Protein AF-A0A8J3RQQ9-F1 (afdb_monomer)

Mean predicted aligned error: 6.36 Å

Structure (mmCIF, N/CA/C/O backbone):
data_AF-A0A8J3RQQ9-F1
#
_entry.id   AF-A0A8J3RQQ9-F1
#
loop_
_atom_site.group_PDB
_atom_site.id
_atom_site.type_symbol
_atom_site.label_atom_id
_atom_site.label_alt_id
_atom_site.label_comp_id
_atom_site.label_asym_id
_atom_site.label_entity_id
_atom_site.label_seq_id
_atom_site.pdbx_PDB_ins_code
_atom_site.Cartn_x
_atom_site.Cartn_y
_atom_site.Cartn_z
_atom_site.occupancy
_atom_site.B_iso_or_equiv
_atom_site.auth_seq_id
_atom_site.auth_comp_id
_atom_site.auth_asym_id
_atom_site.auth_atom_id
_atom_site.pdbx_PDB_model_num
ATOM 1 N N . MET A 1 1 ? 5.087 -10.900 -10.404 1.00 74.25 1 MET A N 1
ATOM 2 C CA . MET A 1 1 ? 5.087 -10.108 -9.152 1.00 74.25 1 MET A CA 1
ATOM 3 C C . MET A 1 1 ? 3.954 -9.083 -9.133 1.00 74.25 1 MET A C 1
ATOM 5 O O . MET A 1 1 ? 3.044 -9.236 -8.331 1.00 74.25 1 MET A O 1
ATOM 9 N N . PHE A 1 2 ? 3.943 -8.102 -10.042 1.00 76.69 2 PHE A N 1
ATOM 10 C CA . PHE A 1 2 ? 2.879 -7.090 -10.104 1.00 76.69 2 PHE A CA 1
ATOM 11 C C . PHE A 1 2 ? 1.495 -7.638 -10.460 1.00 76.69 2 PHE A C 1
ATOM 13 O O . PHE A 1 2 ? 0.513 -7.121 -9.950 1.00 76.69 2 PHE A O 1
ATOM 20 N N . VAL A 1 3 ? 1.403 -8.735 -11.224 1.00 80.88 3 VAL A N 1
ATOM 21 C CA . VAL A 1 3 ? 0.122 -9.438 -11.434 1.00 80.88 3 VAL A CA 1
ATOM 22 C C . VAL A 1 3 ? -0.468 -9.930 -10.111 1.00 80.88 3 VAL A C 1
ATOM 24 O O . VAL A 1 3 ? -1.629 -9.671 -9.822 1.00 80.88 3 VAL A O 1
ATOM 27 N N . ALA A 1 4 ? 0.347 -10.573 -9.270 1.00 82.19 4 ALA A N 1
ATOM 28 C CA . ALA A 1 4 ? -0.087 -11.034 -7.953 1.00 82.19 4 ALA A CA 1
ATOM 29 C C . ALA A 1 4 ? -0.464 -9.854 -7.043 1.00 82.19 4 ALA A C 1
ATOM 31 O O . ALA A 1 4 ? -1.495 -9.910 -6.382 1.00 82.19 4 ALA A O 1
ATOM 32 N N . ALA A 1 5 ? 0.319 -8.768 -7.063 1.00 82.69 5 ALA A N 1
ATOM 33 C CA . ALA A 1 5 ? -0.012 -7.539 -6.340 1.00 82.69 5 ALA A CA 1
ATOM 34 C C . ALA A 1 5 ? -1.340 -6.941 -6.820 1.00 82.69 5 ALA A C 1
ATOM 36 O O . ALA A 1 5 ? -2.174 -6.566 -6.003 1.00 82.69 5 ALA A O 1
ATOM 37 N N . GLY A 1 6 ? -1.557 -6.879 -8.132 1.00 83.62 6 GLY A N 1
ATOM 38 C CA . GLY A 1 6 ? -2.765 -6.337 -8.737 1.00 83.62 6 GLY A CA 1
ATOM 39 C C . GLY A 1 6 ? -4.002 -7.145 -8.377 1.00 83.62 6 GLY A C 1
ATOM 40 O O . GLY A 1 6 ? -4.944 -6.599 -7.810 1.00 83.62 6 GLY A O 1
ATOM 41 N N . VAL A 1 7 ? -3.963 -8.460 -8.607 1.00 87.94 7 VAL A N 1
ATOM 42 C CA . VAL A 1 7 ? -5.057 -9.379 -8.256 1.00 87.94 7 VAL A CA 1
ATOM 43 C C . VAL A 1 7 ? -5.354 -9.334 -6.758 1.00 87.94 7 VAL A C 1
ATOM 45 O O . VAL A 1 7 ? -6.518 -9.261 -6.374 1.00 87.94 7 VAL A O 1
ATOM 48 N N . TYR A 1 8 ? -4.320 -9.311 -5.911 1.00 87.69 8 TYR A N 1
ATOM 49 C CA . TYR A 1 8 ? -4.492 -9.208 -4.465 1.00 87.69 8 TYR A CA 1
ATOM 50 C C . TYR A 1 8 ? -5.170 -7.896 -4.053 1.00 87.69 8 TYR A C 1
ATOM 52 O O . TYR A 1 8 ? -6.132 -7.925 -3.292 1.00 87.69 8 TYR A O 1
ATOM 60 N N . ASN A 1 9 ? -4.711 -6.748 -4.568 1.00 86.19 9 ASN A N 1
ATOM 61 C CA . ASN A 1 9 ? -5.296 -5.449 -4.224 1.00 86.19 9 ASN A CA 1
ATOM 62 C C . ASN A 1 9 ? -6.734 -5.320 -4.744 1.00 86.19 9 ASN A C 1
ATOM 64 O O . ASN A 1 9 ? -7.575 -4.785 -4.030 1.00 86.19 9 ASN A O 1
ATOM 68 N N . ILE A 1 10 ? -7.041 -5.861 -5.929 1.00 88.81 10 ILE A N 1
ATOM 69 C CA . ILE A 1 10 ? -8.412 -5.913 -6.458 1.00 88.81 10 ILE A CA 1
ATOM 70 C C . ILE A 1 10 ? -9.293 -6.774 -5.553 1.00 88.81 10 ILE A C 1
ATOM 72 O O . ILE A 1 10 ? -10.318 -6.295 -5.083 1.00 88.81 10 ILE A O 1
ATOM 76 N N . ALA A 1 11 ? -8.882 -8.009 -5.253 1.00 90.12 11 ALA A N 1
ATOM 77 C CA . ALA A 1 11 ? -9.659 -8.911 -4.406 1.00 90.12 11 ALA A CA 1
ATOM 78 C C . ALA A 1 11 ? -9.884 -8.325 -3.005 1.00 90.12 11 ALA A C 1
ATOM 80 O O . ALA A 1 11 ? -11.004 -8.335 -2.496 1.00 90.12 11 ALA A O 1
ATOM 81 N N . TRP A 1 12 ? -8.834 -7.762 -2.404 1.00 88.38 12 TRP A N 1
ATOM 82 C CA . TRP A 1 12 ? -8.907 -7.128 -1.092 1.00 88.38 12 TRP A CA 1
ATOM 83 C C . TRP A 1 12 ? -9.793 -5.878 -1.115 1.00 88.38 12 TRP A C 1
ATOM 85 O O . TRP A 1 12 ? -10.637 -5.707 -0.239 1.00 88.38 12 TRP A O 1
ATOM 95 N N . GLY A 1 13 ? -9.651 -5.031 -2.137 1.00 87.94 13 GLY A N 1
ATOM 96 C CA . GLY A 1 13 ? -10.463 -3.832 -2.316 1.00 87.94 13 GLY A CA 1
ATOM 97 C C . GLY A 1 13 ? -11.942 -4.148 -2.527 1.00 87.94 13 GLY A C 1
ATOM 98 O O . GLY A 1 13 ? -12.799 -3.532 -1.897 1.00 87.94 13 GLY A O 1
ATOM 99 N N . SER A 1 14 ? -12.248 -5.165 -3.337 1.00 89.94 14 SER A N 1
ATOM 100 C CA . SER A 1 14 ? -13.609 -5.678 -3.521 1.00 89.94 14 SER A CA 1
ATOM 101 C C . SER A 1 14 ? -14.179 -6.251 -2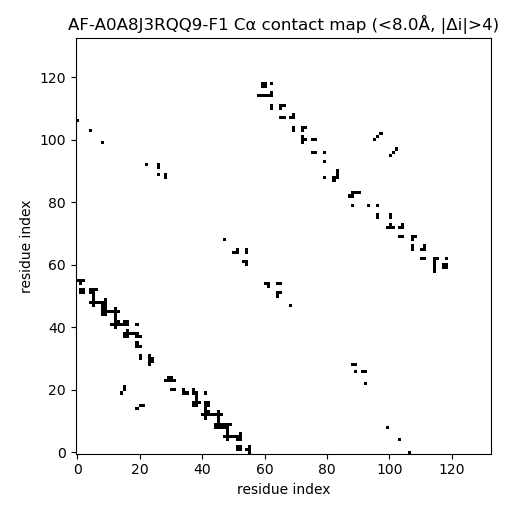.225 1.00 89.94 14 SER A C 1
ATOM 103 O O . SER A 1 14 ? -15.325 -5.965 -1.889 1.00 89.94 14 SER A O 1
ATOM 105 N N . TYR A 1 15 ? -13.388 -7.006 -1.460 1.00 88.88 15 TYR A N 1
ATOM 106 C CA . TYR A 1 15 ? -13.826 -7.548 -0.175 1.00 88.88 15 TYR A CA 1
ATOM 107 C C . TYR A 1 15 ? -14.120 -6.441 0.849 1.00 88.88 15 TYR A C 1
ATOM 109 O O . TYR A 1 15 ? -15.182 -6.436 1.469 1.00 88.88 15 TYR A O 1
ATOM 117 N N . ALA A 1 16 ? -13.232 -5.448 0.964 1.00 86.69 16 ALA A N 1
ATOM 118 C CA . ALA A 1 16 ? -13.433 -4.277 1.816 1.00 86.69 16 ALA A CA 1
ATOM 119 C C . ALA A 1 16 ? -14.624 -3.407 1.370 1.00 86.69 16 ALA A C 1
ATOM 121 O O . ALA A 1 16 ? -15.227 -2.731 2.202 1.00 86.69 16 ALA A O 1
ATOM 122 N N . ALA A 1 17 ? -14.982 -3.431 0.082 1.00 88.50 17 ALA A N 1
ATOM 123 C CA . ALA A 1 17 ? -16.156 -2.736 -0.431 1.00 88.50 17 ALA A CA 1
ATOM 124 C C . ALA A 1 17 ? -17.473 -3.469 -0.117 1.00 88.50 17 ALA A C 1
ATOM 126 O O . ALA A 1 17 ? -18.470 -2.823 0.196 1.00 88.50 17 ALA A O 1
ATOM 127 N N . VAL A 1 18 ? -17.483 -4.805 -0.184 1.00 91.00 18 VAL A N 1
ATOM 128 C CA . VAL A 1 18 ? -18.671 -5.624 0.121 1.00 91.00 18 VAL A CA 1
ATOM 129 C C . VAL A 1 18 ? -18.941 -5.681 1.624 1.00 91.00 18 VAL A C 1
ATOM 131 O O . VAL A 1 18 ? -20.090 -5.580 2.046 1.00 91.00 18 VAL A O 1
ATOM 134 N N . ASP A 1 19 ? -17.895 -5.813 2.438 1.00 90.19 19 ASP A N 1
ATOM 135 C CA . ASP A 1 19 ? -18.017 -5.938 3.889 1.00 90.19 19 ASP A CA 1
ATOM 136 C C . ASP A 1 19 ? -17.101 -4.949 4.622 1.00 90.19 19 ASP A C 1
ATOM 138 O O . ASP A 1 19 ? -16.104 -5.334 5.230 1.00 90.19 19 ASP A O 1
ATOM 142 N N . PRO A 1 20 ? -17.425 -3.647 4.625 1.00 88.88 20 PRO A N 1
ATOM 143 C CA . PRO A 1 20 ? -16.540 -2.628 5.183 1.00 88.88 20 PRO A CA 1
ATOM 144 C C . PRO A 1 20 ? -16.356 -2.697 6.708 1.00 88.88 20 PRO A C 1
ATOM 146 O O . PRO A 1 20 ? -15.528 -1.984 7.270 1.00 88.88 20 PRO A O 1
ATOM 149 N N . GLN A 1 21 ? -17.126 -3.543 7.396 1.00 89.81 21 GLN A N 1
ATOM 150 C CA . GLN A 1 21 ? -17.063 -3.721 8.848 1.00 89.81 21 GLN A CA 1
ATOM 151 C C . GLN A 1 21 ? -16.250 -4.962 9.253 1.00 89.81 21 GLN A C 1
ATOM 153 O O . GLN A 1 21 ? -16.042 -5.178 10.449 1.00 89.81 21 GLN A O 1
ATOM 158 N N . TRP A 1 22 ? -15.789 -5.781 8.296 1.00 88.19 22 TRP A N 1
ATOM 159 C CA . TRP A 1 22 ? -15.133 -7.064 8.577 1.00 88.19 22 TRP A CA 1
ATOM 160 C C . TRP A 1 22 ? -13.949 -6.918 9.536 1.00 88.19 22 TRP A C 1
ATOM 162 O O . TRP A 1 22 ? -13.815 -7.695 10.481 1.00 88.19 22 TRP A O 1
ATOM 172 N N . LEU A 1 23 ? -13.130 -5.883 9.327 1.00 84.94 23 LEU A N 1
ATOM 173 C CA . LEU A 1 23 ? -11.948 -5.611 10.132 1.00 84.94 23 LEU A CA 1
ATOM 174 C C . LEU A 1 23 ? -12.322 -5.308 11.580 1.00 84.94 23 LEU A C 1
ATOM 176 O O . LEU A 1 23 ? -11.692 -5.827 12.494 1.00 84.94 23 LEU A O 1
ATOM 180 N N . PHE A 1 24 ? -13.344 -4.477 11.786 1.00 86.88 24 PHE A N 1
ATOM 181 C CA . PHE A 1 24 ? -13.792 -4.095 13.122 1.00 86.88 24 PHE A CA 1
ATOM 182 C C . PHE A 1 24 ? -14.316 -5.316 13.878 1.00 86.88 24 PHE A C 1
ATOM 184 O O . PHE A 1 24 ? -13.966 -5.505 15.038 1.00 86.88 24 PHE A O 1
ATOM 191 N N . ARG A 1 25 ? -15.051 -6.210 13.200 1.00 88.19 25 ARG A N 1
ATOM 192 C CA . ARG A 1 25 ? -15.505 -7.477 13.796 1.00 88.19 25 ARG A CA 1
ATOM 193 C C . ARG A 1 25 ? -14.344 -8.419 14.109 1.00 88.19 25 ARG A C 1
ATOM 195 O O . ARG A 1 25 ? -14.300 -8.974 15.201 1.00 88.19 25 ARG A O 1
ATOM 202 N N . PHE A 1 26 ? -13.392 -8.565 13.188 1.00 85.75 26 PHE A N 1
ATOM 203 C CA . PHE A 1 26 ? -12.196 -9.387 13.389 1.00 85.75 26 PHE A CA 1
ATOM 204 C C . PHE A 1 26 ? -11.339 -8.880 14.557 1.00 85.75 26 PHE A C 1
ATOM 206 O O . PHE A 1 26 ? -10.848 -9.660 15.367 1.00 85.75 26 PHE A O 1
ATOM 213 N N . ALA A 1 27 ? -11.184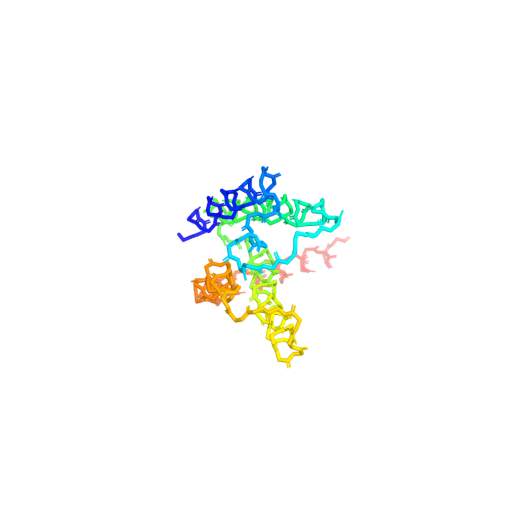 -7.564 14.662 1.00 84.44 27 ALA A N 1
ATOM 214 C CA . ALA A 1 27 ? -10.386 -6.915 15.688 1.00 84.44 27 ALA A CA 1
ATOM 215 C C . ALA A 1 27 ? -11.112 -6.767 17.039 1.00 84.44 27 ALA A C 1
ATOM 217 O O . ALA A 1 27 ? -10.508 -6.264 17.985 1.00 84.44 27 ALA A O 1
ATOM 218 N N . GLY A 1 28 ? -12.385 -7.172 17.139 1.00 83.38 28 GLY A N 1
ATOM 219 C CA . GLY A 1 28 ? -13.206 -6.992 18.341 1.00 83.38 28 GLY A CA 1
ATOM 220 C C . GLY A 1 28 ? -13.502 -5.523 18.672 1.00 83.38 28 GLY A 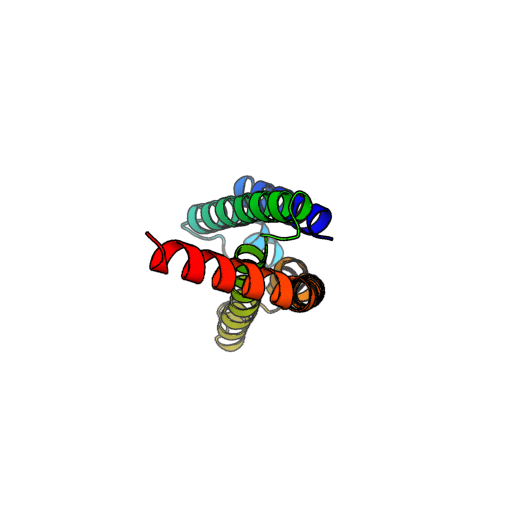C 1
ATOM 221 O O . GLY A 1 28 ? -13.748 -5.185 19.826 1.00 83.38 28 GLY A O 1
ATOM 222 N N . MET A 1 29 ? -13.436 -4.639 17.677 1.00 84.69 29 MET A N 1
ATOM 223 C CA . MET A 1 29 ? -13.703 -3.211 17.824 1.00 84.69 29 MET A CA 1
ATOM 224 C C . MET A 1 29 ? -15.197 -2.916 17.693 1.00 84.69 29 MET A C 1
ATOM 226 O O . MET A 1 29 ? -15.946 -3.647 17.041 1.00 84.69 29 MET A O 1
ATOM 230 N N . THR A 1 30 ? -15.632 -1.795 18.267 1.00 85.50 30 THR A N 1
ATOM 231 C CA . THR A 1 30 ? -16.979 -1.283 18.019 1.00 85.50 30 THR A CA 1
ATOM 232 C C . THR A 1 30 ? -17.157 -0.983 16.524 1.00 85.50 30 THR A C 1
ATOM 234 O O . THR A 1 30 ? -16.266 -0.376 15.914 1.00 85.50 30 THR A O 1
ATOM 237 N N . PRO A 1 31 ? -18.282 -1.402 15.909 1.00 85.69 31 PRO A N 1
ATOM 238 C CA . PRO A 1 31 ? -18.570 -1.082 14.518 1.00 85.69 31 PRO A CA 1
ATOM 239 C C . PRO A 1 31 ? -18.484 0.423 14.276 1.00 85.69 31 PRO A C 1
ATOM 241 O O . PRO A 1 31 ? -18.930 1.221 15.103 1.00 85.69 31 PRO A O 1
ATOM 244 N N . GLN A 1 32 ? -17.915 0.825 13.142 1.00 84.81 32 GLN A N 1
ATOM 245 C CA . GLN A 1 32 ? -17.842 2.245 12.816 1.00 84.81 32 GLN A CA 1
ATOM 246 C C . GLN A 1 32 ? -19.206 2.800 12.433 1.00 84.81 32 GLN A C 1
ATOM 248 O O . GLN A 1 32 ? -19.957 2.157 11.704 1.00 84.81 32 GLN A O 1
ATOM 253 N N . ASN A 1 33 ? -19.473 4.040 12.849 1.00 87.69 33 ASN A N 1
ATOM 254 C CA . ASN A 1 33 ? -20.679 4.775 12.459 1.00 87.69 33 ASN A CA 1
ATOM 255 C C . ASN A 1 33 ? -20.691 5.113 10.956 1.00 87.69 33 ASN A C 1
ATOM 257 O O . ASN A 1 33 ? -21.757 5.264 10.371 1.00 87.69 33 ASN A O 1
ATOM 261 N N . HIS A 1 34 ? -19.508 5.202 10.330 1.00 88.38 34 HIS A N 1
ATOM 262 C CA . HIS A 1 34 ? -19.335 5.565 8.919 1.00 88.38 34 HIS A CA 1
ATOM 263 C C . HIS A 1 34 ? -18.478 4.530 8.161 1.00 88.38 34 HIS A C 1
ATOM 265 O O . HIS A 1 34 ? -17.352 4.832 7.749 1.00 88.38 34 HIS A O 1
ATOM 271 N N . PRO A 1 35 ? -18.969 3.289 7.964 1.00 88.06 35 PRO A N 1
ATOM 272 C CA . PRO A 1 35 ? -18.222 2.244 7.255 1.00 88.06 35 PRO A CA 1
ATOM 273 C C . PRO A 1 35 ? -17.922 2.587 5.790 1.00 88.06 35 PRO A C 1
ATOM 275 O O . PRO A 1 35 ? -17.007 2.022 5.195 1.00 88.06 35 PRO A O 1
ATOM 278 N N . GLN A 1 36 ? -18.650 3.542 5.208 1.00 88.94 36 GLN A N 1
ATOM 279 C CA . GLN A 1 36 ? -18.458 4.010 3.837 1.00 88.94 36 GLN A CA 1
ATOM 280 C C . GLN A 1 36 ? -17.044 4.569 3.614 1.00 88.94 36 GLN A C 1
ATOM 282 O O . GLN A 1 36 ? -16.527 4.491 2.502 1.00 88.94 36 GLN A O 1
ATOM 287 N N . ILE A 1 37 ? -16.386 5.085 4.660 1.00 87.56 37 ILE A N 1
ATOM 288 C CA . ILE A 1 37 ? -14.993 5.551 4.579 1.00 87.56 3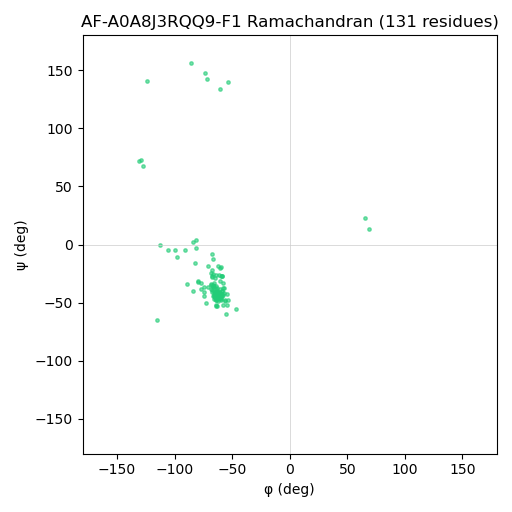7 ILE A CA 1
ATOM 289 C C . ILE A 1 37 ? -14.068 4.371 4.267 1.00 87.56 37 ILE A C 1
ATOM 291 O O . ILE A 1 37 ? -13.255 4.443 3.347 1.00 87.56 37 ILE A O 1
ATOM 295 N N . PHE A 1 38 ? -14.229 3.258 4.986 1.00 87.06 38 PHE A N 1
ATOM 296 C CA . PHE A 1 38 ? -13.439 2.050 4.760 1.00 87.06 38 PHE A CA 1
ATOM 297 C C . PHE A 1 38 ? -13.780 1.395 3.415 1.00 87.06 38 PHE A C 1
ATOM 299 O O . PHE A 1 38 ? -12.878 0.985 2.689 1.00 87.06 38 PHE A O 1
ATOM 306 N N . MET A 1 39 ? -15.060 1.401 3.029 1.00 87.56 39 MET A N 1
ATOM 307 C CA . MET A 1 39 ? -15.511 0.980 1.698 1.00 87.56 39 MET A CA 1
ATOM 308 C C . MET A 1 39 ? -14.812 1.776 0.586 1.00 87.56 39 MET A C 1
ATOM 310 O O . MET A 1 39 ? -14.285 1.203 -0.364 1.00 87.56 39 MET A O 1
ATOM 314 N N . THR A 1 40 ? -14.773 3.104 0.724 1.00 89.25 40 THR A N 1
ATOM 315 C CA . THR A 1 40 ? -14.149 4.010 -0.251 1.00 89.25 40 THR A CA 1
ATOM 316 C C . THR A 1 40 ? -12.649 3.766 -0.347 1.00 89.25 40 THR A C 1
ATOM 318 O O . THR A 1 40 ? -12.119 3.657 -1.451 1.00 89.25 40 THR A O 1
ATOM 321 N N . LEU A 1 41 ? -11.971 3.596 0.791 1.00 87.06 41 LEU A N 1
ATOM 322 C CA . LEU A 1 41 ? -10.559 3.211 0.812 1.00 87.06 41 LEU A CA 1
ATOM 323 C C . LEU A 1 41 ? -10.335 1.861 0.117 1.00 87.06 41 LEU A C 1
ATOM 325 O O . LEU A 1 41 ? -9.415 1.744 -0.689 1.00 87.06 41 LEU A O 1
ATOM 329 N N . GLY A 1 42 ? -11.202 0.874 0.359 1.00 87.31 42 GLY A N 1
ATOM 330 C CA . GLY A 1 42 ? -11.185 -0.418 -0.328 1.00 87.31 42 GLY A CA 1
ATOM 331 C C . GLY A 1 42 ? -11.274 -0.278 -1.848 1.00 87.31 42 GLY A C 1
ATOM 332 O O . GLY A 1 42 ? -10.439 -0.825 -2.565 1.00 87.31 42 GLY A O 1
ATOM 333 N N . MET A 1 43 ? -12.220 0.521 -2.347 1.00 88.38 43 MET A N 1
ATOM 334 C CA . MET A 1 43 ? -12.372 0.779 -3.785 1.00 88.38 43 MET A CA 1
ATOM 335 C C . MET A 1 43 ? -11.130 1.446 -4.391 1.00 88.38 43 MET A C 1
ATOM 337 O O . MET A 1 43 ? -10.640 1.003 -5.430 1.00 88.38 43 MET A O 1
ATOM 341 N N . VAL A 1 44 ? -10.578 2.470 -3.730 1.00 88.88 44 VAL A N 1
ATOM 342 C CA . VAL A 1 44 ? -9.360 3.161 -4.187 1.00 88.88 44 VAL A CA 1
ATOM 343 C C . VAL A 1 44 ? -8.167 2.203 -4.232 1.00 88.88 44 VAL A C 1
ATOM 345 O O . VAL A 1 44 ? -7.453 2.160 -5.232 1.00 88.88 44 VAL A O 1
ATOM 348 N N . LEU A 1 45 ? -7.968 1.392 -3.189 1.00 85.25 45 LEU A N 1
ATOM 349 C CA . LEU A 1 45 ? -6.906 0.380 -3.158 1.00 85.25 45 LEU A CA 1
ATOM 350 C C . LEU A 1 45 ? -7.112 -0.703 -4.229 1.00 85.25 45 LEU A C 1
ATOM 352 O O . LEU A 1 45 ? -6.146 -1.134 -4.858 1.00 85.25 45 LEU A O 1
ATOM 356 N N . GLY A 1 46 ? -8.362 -1.074 -4.513 1.00 87.44 46 GLY A N 1
ATOM 357 C CA . GLY A 1 46 ? -8.709 -1.950 -5.632 1.00 87.44 46 GLY A CA 1
ATOM 358 C C . GLY A 1 46 ? -8.268 -1.384 -6.985 1.00 87.44 46 GLY A C 1
ATOM 359 O O . GLY A 1 46 ? -7.654 -2.097 -7.779 1.00 87.44 46 GLY A O 1
ATOM 360 N N . LEU A 1 47 ? -8.490 -0.087 -7.224 1.00 87.88 47 LEU A N 1
ATOM 361 C CA . LEU A 1 47 ? -8.039 0.598 -8.443 1.00 87.88 47 LEU A CA 1
ATOM 362 C C . LEU A 1 47 ? -6.511 0.673 -8.550 1.00 87.88 47 LEU A C 1
ATOM 364 O O . LEU A 1 47 ? -5.974 0.493 -9.643 1.00 87.88 47 LEU A O 1
ATOM 368 N N . TYR A 1 48 ? -5.790 0.843 -7.437 1.00 84.38 48 TYR A N 1
ATOM 369 C CA . TYR A 1 48 ? -4.327 0.693 -7.439 1.00 84.38 48 TYR A CA 1
ATOM 370 C C . TYR A 1 48 ? -3.895 -0.694 -7.924 1.00 84.38 48 TYR A C 1
ATOM 372 O O . TYR A 1 48 ? -2.883 -0.818 -8.611 1.00 84.38 48 TYR A O 1
ATOM 380 N N . GLY A 1 49 ? -4.687 -1.731 -7.641 1.00 84.38 49 GLY A N 1
ATOM 381 C CA . GLY A 1 49 ? -4.462 -3.062 -8.190 1.00 84.38 49 GLY A CA 1
ATOM 382 C C . GLY A 1 49 ? -4.485 -3.096 -9.722 1.00 84.38 49 GLY A C 1
ATOM 383 O O . GLY A 1 49 ? -3.624 -3.734 -10.324 1.00 84.38 49 GLY A O 1
ATOM 384 N N . VAL A 1 50 ? -5.389 -2.349 -10.362 1.00 85.38 50 VAL A N 1
ATOM 385 C CA . VAL A 1 50 ? -5.436 -2.207 -11.830 1.00 85.38 50 VAL A CA 1
ATOM 386 C C . VAL A 1 50 ? -4.184 -1.504 -12.355 1.00 85.38 50 VAL A C 1
ATOM 388 O O . VAL A 1 50 ? -3.595 -1.959 -13.334 1.00 85.38 50 VAL A O 1
ATOM 391 N N . LEU A 1 51 ? -3.717 -0.457 -11.667 1.00 84.69 51 LEU A N 1
ATOM 392 C CA . LEU A 1 51 ? -2.461 0.214 -12.019 1.00 84.69 51 LEU A CA 1
ATOM 393 C C . LEU A 1 51 ? -1.267 -0.747 -11.935 1.00 84.69 51 LEU A C 1
ATOM 395 O O . LEU A 1 51 ? -0.397 -0.728 -12.798 1.00 84.69 51 LEU A O 1
ATOM 399 N N . TYR A 1 52 ? -1.233 -1.639 -10.943 1.00 83.19 52 TYR A N 1
ATOM 400 C CA . TYR A 1 52 ? -0.186 -2.660 -10.856 1.00 83.19 52 TYR A CA 1
ATOM 401 C C . TYR A 1 52 ? -0.265 -3.682 -11.995 1.00 83.19 52 TYR A C 1
ATOM 403 O O . TYR A 1 52 ? 0.777 -4.126 -12.475 1.00 83.19 52 TYR A O 1
ATOM 411 N N . LEU A 1 53 ? -1.462 -4.036 -12.471 1.00 82.00 53 LEU A N 1
ATOM 412 C CA . LEU A 1 53 ? -1.602 -4.877 -13.665 1.00 82.00 53 LEU A CA 1
ATOM 413 C C . LEU A 1 53 ? -1.058 -4.176 -14.915 1.00 82.00 53 LEU A C 1
ATOM 415 O O . LEU A 1 53 ? -0.353 -4.813 -15.694 1.00 82.00 53 LEU A O 1
ATOM 419 N N . ASP A 1 54 ? -1.302 -2.875 -15.075 1.00 82.00 54 ASP A N 1
ATOM 420 C CA . ASP A 1 54 ? -0.730 -2.093 -16.178 1.00 82.00 54 ASP A CA 1
ATOM 421 C C . ASP A 1 54 ? 0.808 -2.053 -16.115 1.00 82.00 54 ASP A C 1
ATOM 423 O O . ASP A 1 54 ? 1.482 -2.344 -17.104 1.00 82.00 54 ASP A O 1
ATOM 427 N N . VAL A 1 55 ? 1.380 -1.848 -14.923 1.00 80.56 55 VAL A N 1
ATOM 428 C CA . VAL A 1 55 ? 2.834 -1.949 -14.697 1.00 80.56 55 VAL A CA 1
ATOM 429 C C . VAL A 1 55 ? 3.372 -3.333 -15.068 1.00 80.56 55 VAL A C 1
ATOM 431 O O . VAL A 1 55 ? 4.464 -3.445 -15.625 1.00 80.56 55 VAL A O 1
ATOM 434 N N . ALA A 1 56 ? 2.614 -4.399 -14.796 1.00 78.44 56 ALA A N 1
ATOM 435 C CA . ALA A 1 56 ? 3.004 -5.753 -15.177 1.00 78.44 56 ALA A CA 1
ATOM 436 C C . ALA A 1 56 ? 3.038 -5.954 -16.701 1.00 78.44 56 ALA A C 1
ATOM 438 O O . ALA A 1 56 ? 3.869 -6.717 -17.190 1.00 78.44 56 ALA A O 1
ATOM 439 N N . LEU A 1 57 ? 2.151 -5.279 -17.436 1.00 78.19 57 LEU A N 1
ATOM 440 C CA . LEU A 1 57 ? 2.083 -5.326 -18.898 1.00 78.19 57 LEU A CA 1
ATOM 441 C C . LEU A 1 57 ? 3.136 -4.428 -19.556 1.00 78.19 57 LEU A C 1
ATOM 443 O O . LEU A 1 57 ? 3.615 -4.743 -20.645 1.00 78.19 57 LEU A O 1
ATOM 447 N N . ARG A 1 58 ? 3.510 -3.315 -18.911 1.00 78.31 58 ARG A N 1
ATOM 448 C CA . ARG A 1 58 ? 4.480 -2.335 -19.428 1.00 78.31 58 ARG A CA 1
ATOM 449 C C . ARG A 1 58 ? 5.545 -1.982 -18.379 1.00 78.31 58 ARG A C 1
ATOM 451 O O . ARG A 1 58 ? 5.583 -0.850 -17.888 1.00 78.31 58 ARG A O 1
ATOM 458 N N . PRO A 1 59 ? 6.483 -2.902 -18.083 1.00 70.50 59 PRO A N 1
ATOM 459 C CA . PRO A 1 59 ? 7.434 -2.736 -16.983 1.00 70.50 59 PRO A CA 1
ATOM 460 C C . PRO A 1 59 ? 8.361 -1.526 -17.124 1.00 70.50 59 PRO A C 1
ATOM 462 O O . PRO A 1 59 ? 8.815 -1.001 -16.115 1.00 70.50 59 PRO A O 1
ATOM 465 N N . ALA A 1 60 ? 8.638 -1.060 -18.345 1.00 67.62 60 ALA A N 1
ATOM 466 C CA . ALA A 1 60 ? 9.553 0.059 -18.580 1.00 67.62 60 ALA A CA 1
ATOM 467 C C . ALA A 1 60 ? 9.019 1.419 -18.081 1.00 67.62 60 ALA A C 1
ATOM 469 O O . ALA A 1 60 ? 9.815 2.288 -17.744 1.00 67.62 60 ALA A O 1
ATOM 470 N N . HIS A 1 61 ? 7.696 1.595 -17.971 1.00 70.75 61 HIS A N 1
ATOM 471 C CA . HIS A 1 61 ? 7.077 2.901 -17.682 1.00 70.75 61 HIS A CA 1
ATOM 472 C C . HIS A 1 61 ? 6.407 2.974 -16.299 1.00 70.75 61 HIS A C 1
ATOM 474 O O . HIS A 1 61 ? 5.887 4.016 -15.902 1.00 70.75 61 HIS A O 1
ATOM 480 N N . GLY A 1 62 ? 6.438 1.885 -15.530 1.00 81.25 62 GLY A N 1
ATOM 481 C CA . GLY A 1 62 ? 5.718 1.766 -14.262 1.00 81.25 62 GLY A CA 1
ATOM 482 C C . GLY A 1 62 ? 6.389 2.400 -13.044 1.00 81.25 62 GLY A C 1
ATOM 483 O O . GLY A 1 62 ? 5.864 2.271 -11.937 1.00 81.25 62 GLY A O 1
ATOM 484 N N . PHE A 1 63 ? 7.527 3.085 -13.211 1.00 82.69 63 PHE A N 1
ATOM 485 C CA . PHE A 1 63 ? 8.328 3.605 -12.096 1.00 82.69 63 PHE A CA 1
ATOM 486 C C . PHE A 1 63 ? 7.513 4.488 -11.140 1.00 82.69 63 PHE A C 1
ATOM 488 O O . PHE A 1 63 ? 7.497 4.241 -9.936 1.00 82.69 63 PHE A O 1
ATOM 495 N N . LEU A 1 64 ? 6.797 5.494 -11.661 1.00 84.12 64 LEU A N 1
ATOM 496 C CA . LEU A 1 64 ? 6.052 6.436 -10.817 1.00 84.12 64 LEU A CA 1
ATOM 497 C C . LEU A 1 64 ? 4.901 5.744 -10.073 1.00 84.12 64 LEU A C 1
ATOM 499 O O . LEU A 1 64 ? 4.689 6.000 -8.891 1.00 84.12 64 LEU A O 1
ATOM 503 N N . VAL A 1 65 ? 4.203 4.824 -10.742 1.00 85.44 65 VAL A N 1
ATOM 504 C CA . VAL A 1 65 ? 3.125 4.025 -10.142 1.00 85.44 65 VAL A CA 1
ATOM 505 C C . VAL A 1 65 ? 3.666 3.157 -9.007 1.00 85.44 65 VAL A C 1
ATOM 507 O O . VAL A 1 65 ? 3.088 3.128 -7.921 1.00 85.44 65 VAL A O 1
ATOM 510 N N . ALA A 1 66 ? 4.800 2.486 -9.219 1.00 85.69 66 ALA A N 1
ATOM 511 C CA . ALA A 1 66 ? 5.445 1.701 -8.176 1.00 85.69 66 ALA A CA 1
ATOM 512 C C . ALA A 1 66 ? 5.977 2.577 -7.031 1.00 85.69 66 ALA A C 1
ATOM 514 O O . ALA A 1 66 ? 5.894 2.175 -5.874 1.00 85.69 66 ALA A O 1
ATOM 515 N N . ALA A 1 67 ? 6.471 3.785 -7.317 1.00 85.62 67 ALA A N 1
ATOM 516 C CA . ALA A 1 67 ? 6.971 4.707 -6.298 1.00 85.62 67 ALA A CA 1
ATOM 517 C C . ALA A 1 67 ? 5.837 5.177 -5.382 1.00 85.62 67 ALA A C 1
ATOM 519 O O . ALA A 1 67 ? 5.961 5.112 -4.159 1.00 85.62 67 ALA A O 1
ATOM 520 N N . VAL A 1 68 ? 4.706 5.575 -5.970 1.00 87.38 68 VAL A N 1
ATOM 521 C CA . VAL A 1 68 ? 3.494 5.944 -5.226 1.00 87.38 68 VAL A CA 1
ATOM 522 C C . VAL A 1 68 ? 2.954 4.743 -4.447 1.00 87.38 68 VAL A C 1
ATOM 524 O O . VAL A 1 68 ? 2.614 4.881 -3.273 1.00 87.38 68 VAL A O 1
ATOM 527 N N . GLY A 1 69 ? 2.944 3.554 -5.056 1.00 86.44 69 GLY A N 1
ATOM 528 C CA . GLY A 1 69 ? 2.538 2.317 -4.392 1.00 86.44 69 GLY A CA 1
ATOM 529 C C . GLY A 1 69 ? 3.398 1.987 -3.170 1.00 86.44 69 GLY A C 1
ATOM 530 O O . GLY A 1 69 ? 2.858 1.705 -2.103 1.00 86.44 69 GLY A O 1
ATOM 531 N N . LEU A 1 70 ? 4.728 2.079 -3.281 1.00 87.25 70 LEU A N 1
ATOM 532 C CA . LEU A 1 70 ? 5.633 1.856 -2.152 1.00 87.25 70 LEU A CA 1
ATOM 533 C C . LEU A 1 70 ? 5.468 2.931 -1.071 1.00 87.25 70 LEU A C 1
ATOM 535 O O . LEU A 1 70 ? 5.436 2.597 0.110 1.00 87.25 70 LEU A O 1
ATOM 539 N N . ALA A 1 71 ? 5.316 4.201 -1.455 1.00 88.06 71 ALA A N 1
ATOM 540 C CA . ALA A 1 71 ? 5.085 5.289 -0.508 1.00 88.06 71 ALA A CA 1
ATOM 541 C C . ALA A 1 71 ? 3.797 5.069 0.299 1.00 88.06 71 ALA A C 1
ATOM 543 O O . ALA A 1 71 ? 3.826 5.137 1.527 1.00 88.06 71 ALA A O 1
ATOM 544 N N . GLY A 1 72 ? 2.691 4.715 -0.365 1.00 85.00 72 GLY A N 1
ATOM 545 C CA . GLY A 1 72 ? 1.438 4.360 0.307 1.00 85.00 72 GLY A CA 1
ATOM 546 C C . GLY A 1 72 ? 1.623 3.210 1.298 1.00 85.00 72 GLY A C 1
ATOM 547 O O . GLY A 1 72 ? 1.157 3.290 2.434 1.00 85.00 72 GLY A O 1
ATOM 548 N N . LYS A 1 73 ? 2.407 2.199 0.911 1.00 86.31 73 LYS A N 1
ATOM 549 C CA . LYS A 1 73 ? 2.722 1.051 1.765 1.00 86.31 73 LYS A CA 1
ATOM 550 C C . LYS A 1 73 ? 3.647 1.364 2.928 1.00 86.31 73 LYS A C 1
ATOM 552 O O . LYS A 1 73 ? 3.700 0.584 3.865 1.00 86.31 73 LYS A O 1
ATOM 557 N N . ILE A 1 74 ? 4.387 2.465 2.899 1.00 89.31 74 ILE A N 1
ATOM 558 C CA . ILE A 1 74 ? 5.176 2.927 4.049 1.00 89.31 74 ILE A CA 1
ATOM 559 C C . ILE A 1 74 ? 4.299 3.745 4.998 1.00 89.31 74 ILE A C 1
ATOM 561 O O . ILE A 1 74 ? 4.376 3.590 6.217 1.00 89.31 74 ILE A O 1
ATOM 565 N N . LEU A 1 75 ? 3.425 4.584 4.442 1.00 88.06 75 LEU A N 1
ATOM 566 C CA . LEU A 1 75 ? 2.528 5.436 5.217 1.00 88.06 75 LEU A CA 1
ATOM 567 C C . LEU A 1 75 ? 1.457 4.635 5.976 1.00 88.06 75 LEU A C 1
ATOM 569 O O . LEU A 1 75 ? 1.124 5.008 7.100 1.00 88.06 75 LEU A O 1
ATOM 573 N N . GLY A 1 76 ? 0.965 3.523 5.419 1.00 85.94 76 GLY A N 1
ATOM 574 C CA . GLY A 1 76 ? 0.004 2.628 6.083 1.00 85.94 76 GLY A CA 1
ATOM 575 C C . GLY A 1 76 ? 0.487 2.110 7.451 1.00 85.94 76 GLY A C 1
ATOM 576 O O . GLY A 1 76 ? -0.139 2.420 8.470 1.00 85.94 76 GLY A O 1
ATOM 577 N N . PRO A 1 77 ? 1.627 1.396 7.520 1.00 88.62 77 PRO A N 1
ATOM 578 C CA . PRO A 1 77 ? 2.234 0.926 8.764 1.00 88.62 77 PRO A CA 1
ATOM 579 C C . PRO A 1 77 ? 2.556 2.045 9.756 1.00 88.62 77 PRO A C 1
ATOM 581 O O . PRO A 1 77 ? 2.374 1.853 10.955 1.00 88.62 77 PRO A O 1
ATOM 584 N N . LEU A 1 78 ? 2.999 3.216 9.283 1.00 89.81 78 LEU A N 1
ATOM 585 C CA . LEU A 1 78 ? 3.262 4.371 10.150 1.00 89.81 78 LEU A CA 1
ATOM 586 C C . LEU A 1 78 ? 1.977 4.897 10.804 1.00 89.81 78 LEU A C 1
ATOM 588 O O . LEU A 1 78 ? 1.951 5.132 12.014 1.00 89.81 78 LEU A O 1
ATOM 592 N N . GLY A 1 79 ? 0.900 5.040 10.026 1.00 87.06 79 GLY A N 1
ATOM 593 C CA . GLY A 1 79 ? -0.410 5.437 10.541 1.00 87.06 79 GLY A CA 1
ATOM 594 C C . GLY A 1 79 ? -0.980 4.412 11.523 1.00 87.06 79 GLY A C 1
ATOM 595 O O . GLY A 1 79 ? -1.491 4.781 12.580 1.00 87.06 79 GLY A O 1
ATOM 596 N N . TRP A 1 80 ? -0.834 3.120 11.221 1.00 91.00 80 TRP A N 1
ATOM 597 C CA . TRP A 1 80 ? -1.232 2.043 12.126 1.00 91.00 80 TRP A CA 1
ATOM 598 C C . TRP A 1 80 ? -0.428 2.045 13.428 1.00 91.00 80 TRP A C 1
ATOM 600 O O . TRP A 1 80 ? -1.016 1.957 14.505 1.00 91.00 80 TRP A O 1
ATOM 610 N N . LEU A 1 81 ? 0.898 2.200 13.349 1.00 90.88 81 LEU A N 1
ATOM 611 C CA . LEU A 1 81 ? 1.770 2.226 14.521 1.00 90.88 81 LEU A CA 1
ATOM 612 C C . LEU A 1 81 ? 1.350 3.343 15.479 1.00 90.88 81 LEU A C 1
ATOM 614 O O . LEU A 1 81 ? 1.238 3.106 16.677 1.00 90.88 81 LEU A O 1
ATOM 618 N N . TRP A 1 82 ? 1.039 4.526 14.949 1.00 91.19 82 TRP A N 1
ATOM 619 C CA . TRP A 1 82 ? 0.492 5.635 15.730 1.00 91.19 82 TRP A CA 1
ATOM 620 C C . TRP A 1 82 ? -0.848 5.294 16.404 1.00 91.19 82 TRP A C 1
ATOM 622 O O . TRP A 1 82 ? -1.071 5.623 17.569 1.00 91.19 82 TRP A O 1
ATOM 632 N N . LEU A 1 83 ? -1.764 4.619 15.703 1.00 88.00 83 LEU A N 1
ATOM 633 C CA . LEU A 1 83 ? -3.070 4.239 16.258 1.00 88.00 83 LEU A CA 1
ATOM 634 C C . LEU A 1 83 ? -2.965 3.179 17.361 1.00 88.00 83 LEU A C 1
ATOM 636 O O . LEU A 1 83 ? -3.735 3.222 18.322 1.00 88.00 83 LEU A O 1
ATOM 640 N N . VAL A 1 84 ? -2.010 2.257 17.244 1.00 90.31 84 VAL A N 1
ATOM 641 C CA . VAL A 1 84 ? -1.752 1.239 18.269 1.00 90.31 84 VAL A CA 1
ATOM 642 C C . VAL A 1 84 ? -1.050 1.842 19.482 1.00 90.31 84 VAL A C 1
ATOM 644 O O . VAL A 1 84 ? -1.46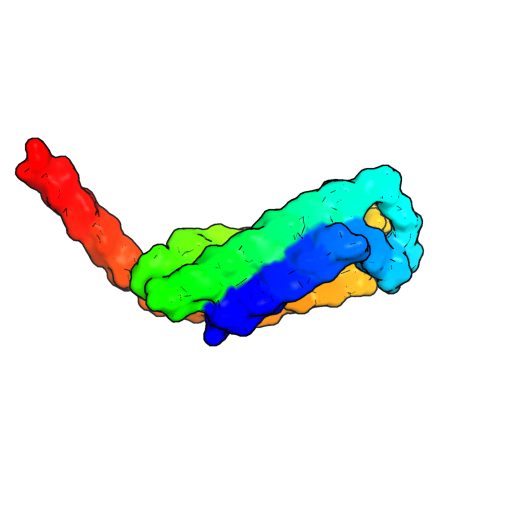9 1.585 20.608 1.00 90.31 84 VAL A O 1
ATOM 647 N N . THR A 1 85 ? -0.037 2.693 19.290 1.00 90.12 85 THR A N 1
ATOM 648 C CA . THR A 1 85 ? 0.671 3.338 20.413 1.00 90.12 85 THR A CA 1
ATOM 649 C C . THR A 1 85 ? -0.203 4.336 21.170 1.00 90.12 85 THR A C 1
ATOM 651 O O . THR A 1 85 ? -0.017 4.519 22.369 1.00 90.12 85 THR A O 1
ATOM 654 N N . THR A 1 86 ? -1.202 4.933 20.513 1.00 90.56 86 THR A N 1
ATOM 655 C CA . THR A 1 86 ? -2.221 5.781 21.160 1.00 90.56 86 THR A CA 1
ATOM 656 C C . THR A 1 86 ? -3.394 4.992 21.756 1.00 90.56 86 THR A C 1
ATOM 658 O O . THR A 1 86 ? -4.333 5.599 22.271 1.00 90.56 86 THR A O 1
ATOM 661 N N . GLY A 1 87 ? -3.373 3.654 21.691 1.00 84.56 87 GLY A N 1
ATOM 662 C CA . GLY A 1 87 ? -4.403 2.781 22.264 1.00 84.56 87 GLY A CA 1
ATOM 663 C C . GLY A 1 87 ? -5.764 2.856 21.566 1.00 84.56 87 GLY A C 1
ATOM 664 O O . GLY A 1 87 ? -6.757 2.375 22.106 1.00 84.56 87 GLY A O 1
ATOM 665 N N . ARG A 1 88 ? -5.839 3.463 20.375 1.00 85.38 88 ARG A N 1
ATOM 666 C CA . ARG A 1 88 ? -7.095 3.598 19.621 1.00 85.38 88 ARG A CA 1
ATOM 667 C C . ARG A 1 88 ? -7.460 2.324 18.877 1.00 85.38 88 ARG A C 1
ATOM 669 O O . ARG A 1 88 ? -8.642 2.073 18.658 1.00 85.38 88 ARG A O 1
ATOM 676 N N . TRP A 1 89 ? -6.456 1.575 18.427 1.00 84.88 89 TRP A N 1
ATOM 677 C CA . TRP A 1 89 ? -6.627 0.336 17.673 1.00 84.88 89 TRP A CA 1
ATOM 678 C C . TRP A 1 89 ? -5.895 -0.817 18.371 1.00 84.88 89 TRP A C 1
ATOM 680 O O . TRP A 1 89 ? -4.781 -0.626 18.861 1.00 84.88 89 TRP A O 1
ATOM 690 N N . PRO A 1 90 ? -6.481 -2.025 18.409 1.00 87.44 90 PRO A N 1
ATOM 691 C CA . PRO A 1 90 ? -5.821 -3.195 18.966 1.00 87.44 90 PRO A CA 1
ATOM 692 C C . PRO A 1 90 ? -4.723 -3.698 18.022 1.00 87.44 90 PRO A C 1
ATOM 694 O O . PRO A 1 90 ? -4.865 -3.653 16.797 1.00 87.44 90 PRO A O 1
ATOM 697 N N . ALA A 1 91 ? -3.648 -4.253 18.587 1.00 86.44 91 ALA A N 1
ATOM 698 C CA . ALA A 1 91 ? -2.512 -4.780 17.823 1.00 86.44 91 ALA A CA 1
ATOM 699 C C . ALA A 1 91 ? -2.890 -5.924 16.856 1.00 86.44 91 ALA A C 1
ATOM 701 O O . ALA A 1 91 ? -2.188 -6.155 15.874 1.00 86.44 91 ALA A O 1
ATOM 702 N N . SER A 1 92 ? -4.026 -6.600 17.075 1.00 84.25 92 SER A N 1
ATOM 703 C CA . SER A 1 92 ? -4.575 -7.626 16.172 1.00 84.25 92 SER A CA 1
ATOM 704 C C . SER A 1 92 ? -4.866 -7.101 14.760 1.00 84.25 92 SER A C 1
ATOM 706 O O . SER A 1 92 ? -4.768 -7.852 13.791 1.00 84.25 92 SER A O 1
ATOM 708 N N . THR A 1 93 ? -5.137 -5.798 14.611 1.00 85.56 93 THR A N 1
ATOM 709 C CA . THR A 1 93 ? -5.304 -5.143 13.300 1.00 85.56 93 THR A CA 1
ATOM 710 C C . THR A 1 93 ? -4.012 -5.106 12.478 1.00 85.56 93 THR A C 1
ATOM 712 O O . THR A 1 93 ? -4.065 -4.871 11.273 1.00 85.56 93 THR A O 1
ATOM 715 N N . GLY A 1 94 ? -2.858 -5.410 13.086 1.00 84.69 94 GLY A N 1
ATOM 716 C CA . GLY A 1 94 ? -1.558 -5.485 12.415 1.00 84.69 94 GLY A CA 1
ATOM 717 C C . GLY A 1 94 ? -1.497 -6.523 11.294 1.00 84.69 94 GLY A C 1
ATOM 718 O O . GLY A 1 94 ? -0.676 -6.394 10.389 1.00 84.69 94 GLY A O 1
ATOM 719 N N . ILE A 1 95 ? -2.410 -7.502 11.274 1.00 84.94 95 ILE A N 1
ATOM 720 C CA . ILE A 1 95 ? -2.517 -8.439 10.150 1.00 84.94 95 ILE A CA 1
ATOM 721 C C . ILE A 1 95 ? -2.826 -7.729 8.827 1.00 84.94 95 ILE A C 1
ATOM 723 O O . ILE A 1 95 ? -2.343 -8.155 7.777 1.00 84.94 95 ILE A O 1
ATOM 727 N N . LEU A 1 96 ? -3.559 -6.610 8.864 1.00 83.31 96 LEU A N 1
ATOM 728 C CA . LEU A 1 96 ? -3.778 -5.788 7.677 1.00 83.31 96 LEU A CA 1
ATOM 729 C C . LEU A 1 96 ? -2.486 -5.174 7.172 1.00 83.31 96 LEU A C 1
ATOM 731 O O . LEU A 1 96 ? -2.209 -5.244 5.985 1.00 83.31 96 LEU A O 1
ATOM 735 N N . VAL A 1 97 ? -1.688 -4.622 8.077 1.00 85.94 97 VAL A N 1
ATOM 736 C CA . VAL A 1 97 ? -0.414 -3.985 7.740 1.00 85.94 97 VAL A CA 1
ATOM 737 C C . VAL A 1 97 ? 0.554 -5.005 7.148 1.00 85.94 97 VAL A C 1
ATOM 739 O O . VAL A 1 97 ? 1.222 -4.756 6.149 1.00 85.94 97 VAL A O 1
ATOM 742 N N . ILE A 1 98 ? 0.601 -6.205 7.722 1.00 85.19 98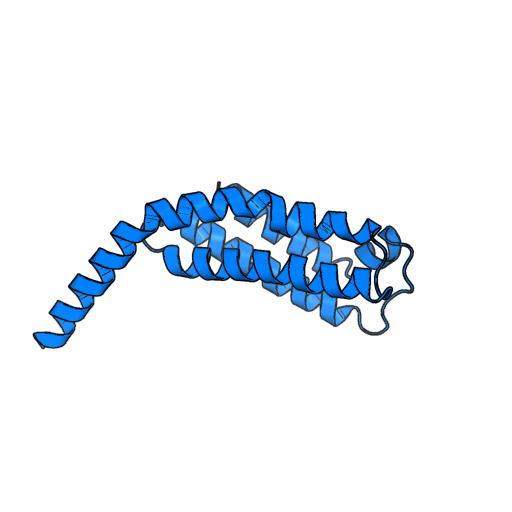 ILE A N 1
ATOM 743 C CA . ILE A 1 98 ? 1.467 -7.270 7.219 1.00 85.19 98 ILE A CA 1
ATOM 744 C C . ILE A 1 98 ? 1.040 -7.680 5.804 1.00 85.19 98 ILE A C 1
ATOM 746 O O . ILE A 1 98 ? 1.861 -7.699 4.887 1.00 85.19 98 ILE A O 1
ATOM 750 N N . THR A 1 99 ? 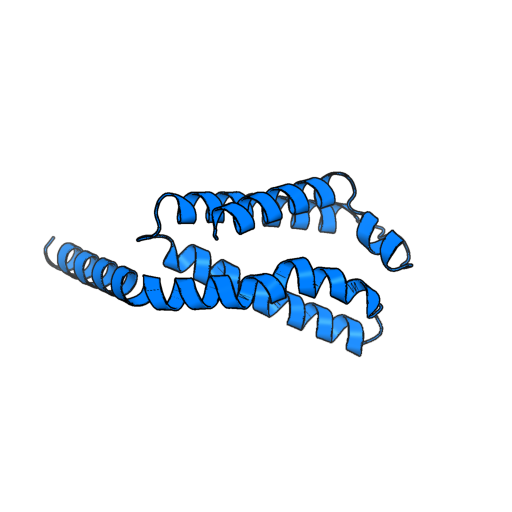-0.245 -7.985 5.620 1.00 84.19 99 THR A N 1
ATOM 751 C CA . THR A 1 99 ? -0.767 -8.556 4.369 1.00 84.19 99 THR A CA 1
ATOM 752 C C . THR A 1 99 ? -0.933 -7.522 3.252 1.00 84.19 99 THR A C 1
ATOM 754 O O . THR A 1 99 ? -0.745 -7.846 2.078 1.00 84.19 99 THR A O 1
ATOM 757 N N . ASN A 1 100 ? -1.266 -6.274 3.588 1.00 82.62 100 ASN A N 1
ATOM 758 C CA . ASN A 1 100 ? -1.465 -5.197 2.623 1.00 82.62 100 ASN A CA 1
ATOM 759 C C . ASN A 1 100 ? -0.169 -4.443 2.312 1.00 82.62 100 ASN A C 1
ATOM 761 O O . ASN A 1 100 ? 0.032 -4.068 1.158 1.00 82.62 100 ASN A O 1
ATOM 765 N N . ASP A 1 101 ? 0.744 -4.289 3.274 1.00 85.38 101 ASP A N 1
ATOM 766 C CA . ASP A 1 101 ? 1.911 -3.417 3.122 1.00 85.38 101 ASP A CA 1
ATOM 767 C C . ASP A 1 101 ? 3.237 -4.181 3.137 1.00 85.38 101 ASP A C 1
ATOM 769 O O . ASP A 1 101 ? 3.922 -4.234 2.112 1.00 85.38 101 ASP A O 1
ATOM 773 N N . LEU A 1 102 ? 3.593 -4.805 4.266 1.00 83.81 102 LEU A N 1
ATOM 774 C CA . LEU A 1 102 ? 4.954 -5.308 4.510 1.00 83.81 102 LEU A CA 1
ATOM 775 C C . LEU A 1 102 ? 5.391 -6.390 3.517 1.00 83.81 102 LEU A C 1
ATOM 777 O O . LEU A 1 102 ? 6.518 -6.353 3.025 1.00 83.81 102 LEU A O 1
ATOM 781 N N . VAL A 1 103 ? 4.493 -7.319 3.170 1.00 84.88 103 VAL A N 1
ATOM 782 C CA . VAL A 1 103 ? 4.771 -8.383 2.184 1.00 84.88 103 VAL A CA 1
ATOM 783 C C . VAL A 1 103 ? 5.157 -7.805 0.815 1.00 84.88 103 VAL A C 1
ATOM 785 O O . VAL A 1 103 ? 5.912 -8.419 0.061 1.00 84.88 103 VAL A O 1
ATOM 788 N N . TRP A 1 104 ? 4.684 -6.602 0.496 1.00 84.25 104 TRP A N 1
ATOM 789 C CA . TRP A 1 104 ? 4.865 -5.976 -0.809 1.00 84.25 104 TRP A CA 1
ATOM 790 C C . TRP A 1 104 ? 6.021 -4.976 -0.857 1.00 84.25 104 TRP A C 1
ATOM 792 O O . TRP A 1 104 ? 6.424 -4.587 -1.950 1.00 84.25 104 TRP A O 1
ATOM 802 N N . TRP A 1 105 ? 6.608 -4.592 0.279 1.00 85.31 105 TRP A N 1
ATOM 803 C CA . TRP A 1 105 ? 7.734 -3.651 0.314 1.00 85.31 105 TRP A CA 1
ATOM 804 C C . TRP A 1 105 ? 8.931 -4.129 -0.499 1.00 85.31 105 TRP A C 1
ATOM 806 O O . TRP A 1 105 ? 9.433 -3.409 -1.358 1.00 85.31 105 TRP A O 1
ATOM 816 N N . LEU A 1 106 ? 9.370 -5.359 -0.243 1.00 84.12 106 LEU A N 1
ATOM 817 C CA . LEU A 1 106 ? 10.535 -5.947 -0.894 1.00 84.12 106 LEU A CA 1
ATOM 818 C C . LEU A 1 106 ? 10.316 -6.115 -2.412 1.00 84.12 106 LEU A C 1
ATOM 820 O O . LEU A 1 106 ? 11.147 -5.623 -3.177 1.00 84.12 106 LEU A O 1
ATOM 824 N N . PRO A 1 107 ? 9.179 -6.679 -2.867 1.00 84.44 107 PRO A N 1
ATOM 825 C CA . PRO A 1 107 ? 8.767 -6.659 -4.267 1.00 84.44 107 PRO A CA 1
ATOM 826 C C . PRO A 1 107 ? 8.889 -5.269 -4.928 1.00 84.44 107 PRO A C 1
ATOM 828 O O . PRO A 1 107 ? 9.578 -5.104 -5.938 1.00 84.44 107 PRO A O 1
ATOM 8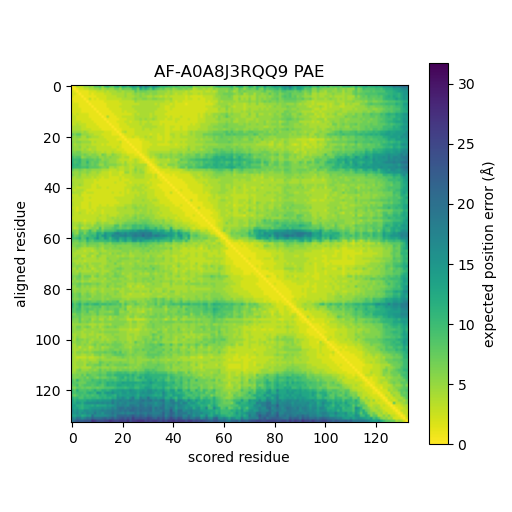31 N N . PHE A 1 108 ? 8.250 -4.250 -4.350 1.00 84.94 108 PHE A N 1
ATOM 832 C CA . PHE A 1 108 ? 8.212 -2.902 -4.923 1.00 84.94 108 PHE A CA 1
ATOM 833 C C . PHE A 1 108 ? 9.582 -2.213 -4.919 1.00 84.94 108 PHE A C 1
ATOM 835 O O . PHE A 1 108 ? 9.934 -1.553 -5.896 1.00 84.94 108 PHE A O 1
ATOM 842 N N . ALA A 1 109 ? 10.376 -2.389 -3.861 1.00 86.25 109 ALA A N 1
ATOM 843 C CA . ALA A 1 109 ? 11.716 -1.818 -3.760 1.00 86.25 109 ALA A CA 1
ATOM 844 C C . ALA A 1 109 ? 12.669 -2.391 -4.820 1.00 86.25 109 ALA A C 1
ATOM 846 O O . ALA A 1 109 ? 13.419 -1.639 -5.446 1.00 86.25 109 ALA A O 1
ATOM 847 N N . VAL A 1 110 ? 12.613 -3.706 -5.065 1.00 86.12 110 VAL A N 1
ATOM 848 C CA . VAL A 1 110 ? 13.408 -4.355 -6.120 1.00 86.12 110 VAL A CA 1
ATOM 849 C C . VAL A 1 110 ? 13.028 -3.801 -7.491 1.00 86.12 110 VAL A C 1
ATOM 851 O O . VAL A 1 110 ? 13.908 -3.410 -8.255 1.00 86.12 110 VAL A O 1
ATOM 854 N N . TYR A 1 111 ? 11.731 -3.690 -7.783 1.00 84.81 111 TYR A N 1
ATOM 855 C CA . TYR A 1 111 ? 11.273 -3.138 -9.056 1.00 84.81 111 TYR A CA 1
ATOM 856 C C . TYR A 1 111 ? 11.659 -1.668 -9.248 1.00 84.81 111 TYR A C 1
ATOM 858 O O . TYR A 1 111 ? 12.079 -1.286 -10.336 1.00 84.81 111 TYR A O 1
ATOM 866 N N . LEU A 1 112 ? 11.554 -0.834 -8.210 1.00 85.94 112 LEU A N 1
ATOM 867 C CA . LEU A 1 112 ? 11.969 0.569 -8.289 1.00 85.94 112 LEU A CA 1
ATOM 868 C C . LEU A 1 112 ? 13.457 0.707 -8.595 1.00 85.94 112 LEU A C 1
ATOM 870 O O . LEU A 1 112 ? 13.844 1.546 -9.406 1.00 85.94 112 LEU A O 1
ATOM 874 N N . ARG A 1 113 ? 14.291 -0.140 -7.985 1.00 86.00 113 ARG A N 1
ATOM 875 C CA . ARG A 1 113 ? 15.729 -0.168 -8.260 1.00 86.00 113 ARG A CA 1
ATOM 876 C C . ARG A 1 113 ? 16.027 -0.556 -9.711 1.00 86.00 113 ARG A C 1
ATOM 878 O O . ARG A 1 113 ? 16.909 0.046 -10.316 1.00 86.00 113 ARG A O 1
ATOM 885 N N . ASP A 1 114 ? 15.303 -1.530 -10.253 1.00 85.44 114 ASP A N 1
ATOM 886 C CA . ASP A 1 114 ? 15.495 -2.036 -11.618 1.00 85.44 114 ASP A CA 1
ATOM 887 C C . ASP A 1 114 ? 14.956 -1.080 -12.702 1.00 85.44 114 ASP A C 1
ATOM 889 O O . ASP A 1 114 ? 15.569 -0.873 -13.750 1.00 85.44 114 ASP A O 1
ATOM 893 N N . SER A 1 115 ? 13.832 -0.416 -12.426 1.00 84.69 115 SER A N 1
ATOM 894 C CA . SER A 1 115 ? 13.196 0.533 -13.352 1.00 84.69 115 SER A CA 1
ATOM 895 C C . SER A 1 115 ? 13.809 1.942 -13.319 1.00 84.69 115 SER A C 1
ATOM 897 O O . SER A 1 115 ? 13.641 2.702 -14.274 1.00 84.69 115 SER A O 1
ATOM 899 N N . TRP A 1 116 ? 14.590 2.291 -12.288 1.00 82.44 116 TRP A N 1
ATOM 900 C CA . TRP A 1 116 ? 15.240 3.604 -12.150 1.00 82.44 116 TRP A CA 1
ATOM 901 C C . TRP A 1 116 ? 16.096 4.036 -13.360 1.00 82.44 116 TRP A C 1
ATOM 903 O O . TRP A 1 116 ? 15.926 5.165 -13.832 1.00 82.44 116 TRP A O 1
ATOM 913 N N . PRO A 1 117 ? 16.989 3.191 -13.922 1.00 82.06 117 PRO A N 1
ATOM 914 C CA . PRO A 1 117 ? 17.821 3.583 -15.061 1.00 82.06 117 PRO A CA 1
ATOM 915 C C . PRO A 1 117 ? 17.019 3.802 -16.348 1.00 82.06 117 PRO A C 1
ATOM 917 O O . PRO A 1 117 ? 17.450 4.568 -17.207 1.00 82.06 117 PRO A O 1
ATOM 920 N N . HIS A 1 118 ? 15.883 3.115 -16.496 1.00 80.88 118 HIS A N 1
ATOM 921 C CA . HIS A 1 118 ? 14.979 3.265 -17.638 1.00 80.88 118 HIS A CA 1
ATOM 922 C C . HIS A 1 118 ? 14.236 4.598 -17.547 1.00 80.88 118 HIS A C 1
ATOM 924 O O . HIS A 1 118 ? 14.335 5.423 -18.450 1.00 80.88 118 HIS A O 1
ATOM 930 N N . TRP A 1 119 ? 13.633 4.873 -16.389 1.00 79.75 119 TRP A N 1
ATOM 931 C CA . TRP A 1 119 ? 12.918 6.123 -16.140 1.00 79.75 119 TRP A CA 1
ATOM 932 C C . TRP A 1 119 ? 13.801 7.371 -16.300 1.00 79.75 119 TRP A C 1
ATOM 934 O O . TRP A 1 119 ? 13.365 8.373 -16.867 1.00 79.75 119 TRP A O 1
ATOM 944 N N . ARG A 1 120 ? 15.061 7.318 -15.839 1.00 81.12 120 ARG A N 1
ATOM 945 C CA . ARG A 1 120 ? 16.031 8.414 -16.021 1.00 81.12 120 ARG A CA 1
ATOM 946 C C . ARG A 1 120 ? 16.300 8.718 -17.496 1.00 81.12 120 ARG A C 1
ATOM 948 O O . ARG A 1 120 ? 16.279 9.886 -17.874 1.00 81.12 120 ARG A O 1
ATOM 955 N N . ARG A 1 121 ? 16.510 7.682 -18.315 1.00 81.38 121 ARG A N 1
ATOM 956 C CA . ARG A 1 121 ? 16.779 7.837 -19.752 1.00 81.38 121 ARG A CA 1
ATOM 957 C C . ARG A 1 121 ? 15.593 8.450 -20.492 1.00 81.38 121 ARG A C 1
ATOM 959 O O . ARG A 1 121 ? 15.796 9.380 -21.267 1.00 81.38 121 ARG A O 1
ATOM 966 N N . ASP A 1 122 ? 14.375 8.005 -20.200 1.00 81.31 122 ASP A N 1
ATOM 967 C CA . ASP A 1 122 ? 13.168 8.530 -20.854 1.00 81.31 122 ASP A CA 1
ATOM 968 C C . ASP A 1 122 ? 12.944 10.018 -20.533 1.00 81.31 122 ASP A C 1
ATOM 970 O O . ASP A 1 122 ? 12.577 10.808 -21.403 1.00 81.31 122 ASP A O 1
ATOM 974 N N . ARG A 1 123 ? 13.226 10.442 -19.291 1.00 77.75 123 ARG A N 1
ATOM 975 C CA . ARG A 1 123 ? 13.141 11.861 -18.893 1.00 77.75 123 ARG A CA 1
ATOM 976 C C . ARG A 1 123 ? 14.193 12.728 -19.580 1.00 77.75 123 ARG A C 1
ATOM 978 O O . ARG A 1 123 ? 13.894 13.860 -19.955 1.00 77.75 123 ARG A O 1
ATOM 985 N N . GLU A 1 124 ? 15.416 12.222 -19.707 1.00 78.38 124 GLU A N 1
ATOM 986 C CA . GLU A 1 124 ? 16.512 12.928 -20.376 1.00 78.38 124 GLU A CA 1
ATOM 987 C C . GLU A 1 124 ? 16.221 13.100 -21.872 1.00 78.38 124 GLU A C 1
ATOM 989 O O . GLU A 1 124 ? 16.370 14.202 -22.395 1.00 78.38 124 GLU A O 1
ATOM 994 N N . GLN A 1 125 ? 15.717 12.060 -22.541 1.00 75.44 125 GLN A N 1
ATOM 995 C CA . GLN A 1 125 ? 15.323 12.125 -23.952 1.00 75.44 125 GLN A CA 1
ATOM 996 C C . GLN A 1 125 ? 14.146 13.079 -24.190 1.00 75.44 125 GLN A C 1
ATOM 998 O O . GLN A 1 125 ? 14.202 13.889 -25.114 1.00 75.44 125 GLN A O 1
ATOM 1003 N N . GLY A 1 126 ? 13.118 13.045 -23.334 1.00 75.12 126 GLY A N 1
ATOM 1004 C CA . GLY A 1 126 ? 11.991 13.980 -23.419 1.00 75.12 126 GLY A CA 1
ATOM 1005 C C . GLY A 1 126 ? 12.418 15.442 -23.257 1.00 75.12 126 GLY A C 1
ATOM 1006 O O . GLY A 1 126 ? 12.011 16.298 -24.034 1.00 75.12 126 GLY A O 1
ATOM 1007 N N . ARG A 1 127 ? 13.325 15.728 -22.313 1.00 73.69 127 ARG A N 1
ATOM 1008 C CA . ARG A 1 127 ? 13.864 17.083 -22.111 1.00 73.69 127 ARG A CA 1
ATOM 1009 C C . ARG A 1 127 ? 14.639 17.601 -23.328 1.00 73.69 127 ARG A C 1
ATOM 1011 O O . ARG A 1 127 ? 14.590 18.796 -23.612 1.00 73.69 127 ARG A O 1
ATOM 1018 N N . LEU A 1 128 ? 15.378 16.731 -24.015 1.00 78.12 128 LEU A N 1
ATOM 1019 C CA . LEU A 1 128 ? 16.126 17.091 -25.224 1.00 78.12 128 LEU A CA 1
ATOM 1020 C C . LEU A 1 128 ? 15.193 17.364 -26.413 1.00 78.12 128 LEU A C 1
ATOM 1022 O O . LEU A 1 128 ? 15.457 18.282 -27.182 1.00 78.12 128 LEU A O 1
ATOM 1026 N N . ALA A 1 129 ? 14.093 16.618 -26.538 1.00 72.50 129 ALA A N 1
ATOM 1027 C CA . ALA A 1 129 ? 13.071 16.878 -27.551 1.00 72.50 129 ALA A CA 1
ATOM 1028 C C . ALA A 1 129 ? 12.361 18.229 -27.333 1.00 72.50 129 ALA A C 1
ATOM 1030 O O . ALA A 1 129 ? 12.231 18.998 -28.281 1.00 72.50 129 ALA A O 1
ATOM 1031 N N . ASP A 1 130 ? 11.993 18.560 -26.090 1.00 73.50 130 ASP A N 1
ATOM 1032 C CA . ASP A 1 130 ? 11.321 19.829 -25.751 1.00 73.50 130 ASP A CA 1
ATOM 1033 C C . ASP A 1 130 ? 12.213 21.070 -25.924 1.00 73.50 130 ASP A C 1
ATOM 1035 O O . ASP A 1 130 ? 11.711 22.181 -26.043 1.00 73.50 130 ASP A O 1
ATOM 1039 N N . SER A 1 131 ? 13.539 20.907 -25.909 1.00 73.44 131 SER A N 1
ATOM 1040 C CA . SER A 1 131 ? 14.487 22.014 -26.111 1.00 73.44 131 SER A CA 1
ATOM 1041 C C . SER A 1 131 ? 14.895 22.214 -27.576 1.00 73.44 131 SER A C 1
ATOM 1043 O O . SER A 1 131 ? 15.610 23.169 -27.877 1.00 73.44 131 SER A O 1
ATOM 1045 N N . ALA A 1 132 ? 14.450 21.330 -28.474 1.00 70.88 132 ALA A N 1
ATOM 1046 C CA . ALA A 1 132 ? 14.728 21.375 -29.908 1.00 70.88 132 ALA A CA 1
ATOM 1047 C C . ALA A 1 132 ? 13.527 21.829 -30.767 1.00 70.88 132 ALA A C 1
ATOM 1049 O O . ALA A 1 132 ? 13.687 21.958 -31.982 1.00 70.88 132 ALA A O 1
ATOM 1050 N N . GLY A 1 133 ? 12.352 22.045 -30.163 1.00 63.22 133 GLY A N 1
ATOM 1051 C CA . GLY A 1 133 ? 11.150 22.605 -30.801 1.00 63.22 133 GLY A CA 1
ATOM 1052 C C . GLY A 1 133 ? 10.886 24.039 -30.367 1.00 63.22 133 GLY A C 1
ATOM 1053 O O . GLY A 1 133 ? 10.313 24.784 -31.191 1.00 63.22 133 GLY A O 1
#

Secondary structure (DSSP, 8-state):
-HHHHHHHHHHHHHHHHH-TTHHHHHTTPPPPS-THHHHHHHHHHHHHHHHHHHHHH-TTT-HHHHHHHHHHHHHHHHHHHHHHHTTSS-GGGHHHHIIIIIHHHHHHHHHHHHHHHHHHHHHHHHHHHHT--

pLDDT: mean 84.31, std 5.09, range [63.22, 91.19]

Organism: NCBI:txid28887

Sequence (133 aa):
MFVAAGVYNIAWGSYAAVDPQWLFRFAGMTPQNHPQIFMTLGMVLGLYGVLYLDVALRPAHGFLVAAVGLAGKILGPLGWLWLVTTGRWPASTGILVITNDLVWWLPFAVYLRDSWPHWRRDREQGRLADSAG

Radius of gyration: 17.84 Å; Cα contacts (8 Å, |Δi|>4): 137; chains: 1; bounding box: 38×34×53 Å

Solvent-accessible surface area (backbone atoms only — not comparable to full-atom values): 6982 Å² total; per-residue (Å²): 109,40,52,59,52,8,54,48,29,31,54,50,9,51,48,26,46,77,44,41,54,54,62,31,62,74,52,72,43,79,76,67,96,61,39,65,59,47,18,50,51,15,47,54,45,16,51,51,9,52,53,30,37,50,28,56,77,42,61,71,73,26,46,67,61,44,50,53,51,44,49,52,38,54,51,50,48,53,55,48,49,54,35,39,76,69,68,77,40,61,73,73,53,47,58,53,40,44,73,72,18,60,70,45,45,61,62,39,53,54,49,46,65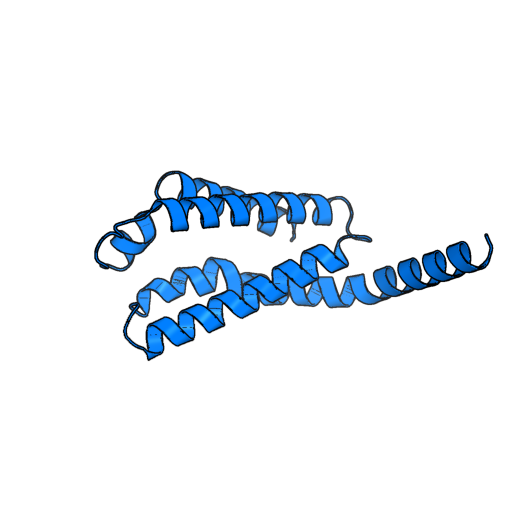,68,25,46,70,50,47,52,50,56,53,53,52,51,54,54,54,69,74,73,112

Foldseek 3Di:
DLLVLLVLLLVQLVVCLVCLQVLCVQQVHDGDPCSVVSNVVSVVSNVLSVLSVVCVVPVLPSLVSLVVQLVVLVVVVVVVVVCVVVVNGPCSSCVCNVSNHVVCNVVSVVSNVVNVVSVVVVVVVVVVVVVVD

=== Feature glossary ===
The record interleaves many kinds of information about one protein. Here is each kind framed as the question it answers.

Q: What does the local fold look like, residue by residue?
A: A 3Di character summarizes, for each residue, the relative orientation of the Cα frame of its nearest spatial neighbor. Because it encodes fold topology rather than chemistry, 3Di alignments detect remote structural similarity that sequence alignment misses.

Q: Which residues are in helices, strands, or loops?
A: Secondary structure is the local, repeating backbone conformation. DSSP classifies it into eight states by reading the hydrogen-bond network: three helix types (H, G, I), two β types (E, B), two non-regular types (T, S), and unstructured coil (-).

Q: How big and how compact is the whole molecule?
A: Three whole-structure scalars: the radius of gyration (RMS distance of Cα from centroid, in Å), the count of Cα–Cα contacts (pairs closer than 8 Å and separated by more than four residues in sequence — i.e. tertiary, not local, contacts), and the bounding-box dimensions. Together they distinguish compact globular folds from extended fibres or disordered chains.

Q: How confident is the AlphaFold model at each residue?
A: For AlphaFold models, the B-factor field carries pLDDT — the model's own estimate of local accuracy on a 0–100 scale. Regions with pLDDT<50 should be treated as essentially unmodeled; they often correspond to intrinsically disordered segments.

Q: What family and function is it annotated with?
A: Functional annotations link the protein to curated databases. InterPro entries identify conserved domains and families by matching the sequence against member-database signatures (Pfam, PROSITE, CDD, …). Gene Ontology (GO) terms describe molecular function, biological process, and cellular component in a controlled vocabulary. CATH places the structure in a hierarchical fold classification (Class/Architecture/Topology/Homologous-superfamily). The organism is the source species.

Q: What known structures does this most resemble?
A: Nearest PDB neighbors are the top structural matches found by Foldseek when searching this structure against the entire Protein Data Bank. Each hit reports a TM-score (0 to 1; >0.5 almost always implies the same fold) and an E-value. These are *structural* homologs — they may share no detectable sequence similarity.

Q: Which residues are buried vs exposed?
A: Solvent-accessible surface area (SASA) is the area in Å² traced out by the centre of a 1.4 Å probe sphere (a water molecule) rolled over the protein's van der Waals surface (Shrake–Rupley / Lee–Richards construction). Buried residues have near-zero SASA; fully exposed residues can exceed 200 Å². The total SASA scales roughly with the number of surface residues.

Q: What are the backbone torsion angles?
A: φ (phi) and ψ (psi) are the two rotatable backbone dihedrals per residue: φ is the C(i-1)–N–Cα–C torsion, ψ is the N–Cα–C–N(i+1) torsion, both in degrees on (−180°, 180°]. α-helical residues cluster near (−60°, −45°); β-strand residues near (−120°, +130°). A Ramachandran plot is simply a scatter of (φ, ψ) for every residue.

Q: Are the domains correctly placed relative to each other?
A: Predicted aligned error is AlphaFold's pairwise confidence. Unlike pLDDT (per-residue), PAE is per-residue-pair and captures whether two parts of the structure are correctly placed relative to each other. Units are ångströms of expected positional error.

Q: What if only a Cα trace is available?
A: P-SEA three-state annotation labels each residue as helix, strand, or coil based purely on the geometry of the Cα trace. It serves as a fallback when the full backbone (and thus DSSP) is unavailable.

Q: What is the amino-acid chain?
A: This is the polypeptide sequence — one letter per residue, N-terminus first. Length ranges from a few dozen residues for small domains to over a thousand for large multi-domain proteins.

Q: What do the rendered images show?
A: The six renders are orthographic views along the three Cartesian axes in both directions. Representation (cartoon, sticks, or surface) and color scheme (sequence-rainbow or by-chain) vary across proteins so the training set covers all the common visualization conventions.

Q: What do the diagnostic plots show?
A: Plot images: a contact map (which residues are close in 3D, as an N×N binary image), a Ramachandran scatter (backbone torsion angles, revealing secondary-structure composition at a glance), and — for AlphaFold structures — a PAE heatmap (pairwise prediction confidence).

Q: How mobile is each atom in the crystal?
A: B-factor (Debye–Waller factor) reflects atomic displacement in the crystal lattice. It is an experimental observable (units Å²), not a prediction; low values mean the atom is pinned down, high values mean it moves or is heterogeneous across the crystal.

Q: Where is each backbone atom in 3D?
A: The mmCIF table is the protein's shape written out atom by atom. For each backbone N, Cα, C, and carbonyl O, it records an (x, y, z) coordinate triple in Å plus the residue type, chain letter, and residue number.